Protein AF-A0A847MDE8-F1 (afdb_monomer_lite)

pLDDT: mean 93.93, std 4.77, range [74.69, 98.44]

Secondary structure (DSSP, 8-state):
---TT-S-HHHHHHHHHHHTSHHHHHHHHHTTPPPS-HHHHT-HHHHHT-S-HHHHHHHHHHHHH--S--S-SSS-HHHHHHHHHHHHHHHHTT---TTTHHHHHHHHHHHHTT-

Structure (mmCIF, N/CA/C/O backbone):
data_AF-A0A847MDE8-F1
#
_entry.id   AF-A0A847MDE8-F1
#
loop_
_atom_site.group_PDB
_atom_site.id
_atom_site.type_symbol
_atom_site.label_atom_id
_atom_site.label_alt_id
_atom_site.label_comp_id
_atom_site.label_asym_id
_atom_site.label_entity_id
_atom_site.label_seq_id
_atom_site.pdbx_PDB_ins_code
_atom_site.Cartn_x
_atom_site.Cartn_y
_atom_site.Cartn_z
_atom_site.occupancy
_atom_site.B_iso_or_equiv
_atom_site.auth_seq_id
_atom_site.auth_comp_id
_atom_site.auth_asym_id
_atom_site.auth_atom_id
_atom_site.pdbx_PDB_model_num
ATOM 1 N N . ALA A 1 1 ? -12.217 5.763 7.258 1.00 91.25 1 ALA A N 1
ATOM 2 C CA . ALA A 1 1 ? -12.798 7.109 7.031 1.00 91.25 1 ALA A CA 1
ATOM 3 C C . ALA A 1 1 ? -14.304 7.078 7.291 1.00 91.25 1 ALA A C 1
ATOM 5 O O . ALA A 1 1 ? -14.876 5.994 7.305 1.00 91.25 1 ALA A O 1
ATOM 6 N N . ILE A 1 2 ? -14.946 8.234 7.492 1.00 96.81 2 ILE A N 1
ATOM 7 C CA . ILE A 1 2 ? -16.405 8.347 7.670 1.00 96.81 2 ILE A CA 1
ATOM 8 C C . ILE A 1 2 ? -16.973 9.156 6.504 1.00 96.81 2 ILE A C 1
ATOM 10 O O . ILE A 1 2 ? -16.472 10.238 6.207 1.00 96.81 2 ILE A O 1
ATOM 14 N N . HIS A 1 3 ? -18.027 8.651 5.859 1.00 96.19 3 HIS A N 1
ATOM 15 C CA . HIS A 1 3 ? -18.693 9.358 4.765 1.00 96.19 3 HIS A CA 1
ATOM 16 C C . HIS A 1 3 ? -19.218 10.731 5.223 1.00 96.19 3 HIS A C 1
ATOM 18 O O . HIS A 1 3 ? -19.923 10.830 6.234 1.00 96.19 3 HIS A O 1
ATOM 24 N N . SER A 1 4 ? -18.924 11.787 4.461 1.00 96.31 4 SER A N 1
ATOM 25 C CA . SER A 1 4 ? -19.210 13.183 4.835 1.00 96.31 4 SER A CA 1
ATOM 26 C C . SER A 1 4 ? -20.698 13.454 5.083 1.00 96.31 4 SER A C 1
ATOM 28 O O . SER A 1 4 ? -21.045 14.210 5.994 1.00 96.31 4 SER A O 1
ATOM 30 N N . ASN A 1 5 ? -21.580 12.770 4.347 1.00 97.12 5 ASN A N 1
ATOM 31 C CA . ASN A 1 5 ? -23.036 12.908 4.468 1.00 97.12 5 ASN A CA 1
ATOM 32 C C . ASN A 1 5 ? -23.685 11.907 5.440 1.00 97.12 5 ASN A C 1
ATOM 34 O O . ASN A 1 5 ? -24.914 11.858 5.527 1.00 97.12 5 ASN A O 1
ATOM 38 N N . SER A 1 6 ? -22.897 11.101 6.165 1.00 97.44 6 SER A N 1
ATOM 39 C CA . SER A 1 6 ? -23.443 10.170 7.160 1.00 97.44 6 SER A CA 1
ATOM 40 C C . SER A 1 6 ? -24.278 10.913 8.205 1.00 97.44 6 SER A C 1
ATOM 42 O O . SER A 1 6 ? -23.873 11.957 8.719 1.00 97.44 6 SER A O 1
ATOM 44 N N . LYS A 1 7 ? -25.441 10.348 8.543 1.00 98.19 7 LYS A N 1
ATOM 45 C CA . LYS A 1 7 ? -26.317 10.837 9.620 1.00 98.19 7 LYS A CA 1
ATOM 46 C C . LYS A 1 7 ? -25.990 10.215 10.984 1.00 98.19 7 LYS A C 1
ATOM 48 O O . LYS A 1 7 ? -26.720 10.445 11.942 1.00 98.19 7 LYS A O 1
ATOM 53 N N . LYS A 1 8 ? -24.940 9.388 11.063 1.00 98.00 8 LYS A N 1
ATOM 54 C CA . LYS A 1 8 ? -24.528 8.619 12.252 1.00 98.00 8 LYS A CA 1
ATOM 55 C C . LYS A 1 8 ? -23.012 8.715 12.467 1.00 98.00 8 LYS A C 1
ATOM 57 O O . LYS A 1 8 ? -22.341 7.696 12.616 1.00 98.00 8 LYS A O 1
ATOM 62 N N . LYS A 1 9 ? -22.450 9.927 12.405 1.00 98.06 9 LYS A N 1
ATOM 63 C CA . LYS A 1 9 ? -20.991 10.143 12.429 1.00 98.06 9 LYS A CA 1
ATOM 64 C C . LYS A 1 9 ? -20.360 9.705 13.747 1.00 98.06 9 LYS A C 1
ATOM 66 O O . LYS A 1 9 ? -19.308 9.083 13.726 1.00 98.06 9 LYS A O 1
ATOM 71 N N . GLU A 1 10 ? -21.026 9.956 14.866 1.00 97.94 10 GLU A N 1
ATOM 72 C CA . GLU A 1 10 ? -20.557 9.594 16.203 1.00 97.94 10 GLU A CA 1
ATOM 73 C C . GLU A 1 10 ? -20.492 8.074 16.360 1.00 97.94 10 GLU A C 1
ATOM 75 O O . GLU A 1 10 ? -19.463 7.536 16.755 1.00 97.94 10 GLU A O 1
ATOM 80 N N . ALA A 1 11 ? -21.557 7.364 15.975 1.00 98.25 11 ALA A N 1
ATOM 81 C CA . ALA A 1 11 ? -21.573 5.903 15.996 1.00 98.25 11 ALA A CA 1
ATOM 82 C C . ALA A 1 11 ? -20.527 5.307 15.037 1.00 98.25 11 ALA A C 1
ATOM 84 O O . ALA A 1 11 ? -19.826 4.369 15.401 1.00 98.25 11 ALA A O 1
ATOM 85 N N . ALA A 1 12 ? -20.373 5.880 13.837 1.00 98.38 12 ALA A N 1
ATOM 86 C CA . ALA A 1 12 ? -19.337 5.464 12.894 1.00 98.38 12 ALA A CA 1
ATOM 87 C C . ALA A 1 12 ? -17.921 5.690 13.452 1.00 98.38 12 ALA A C 1
ATOM 89 O O . ALA A 1 12 ? -17.040 4.862 13.242 1.00 98.38 12 ALA A O 1
ATOM 90 N N . TRP A 1 13 ? -17.703 6.777 14.195 1.00 97.88 13 TRP A N 1
ATOM 91 C CA . TRP A 1 13 ? -16.434 7.037 14.869 1.00 97.88 13 TRP A CA 1
ATOM 92 C C . TRP A 1 13 ? -16.150 6.013 15.968 1.00 97.88 13 TRP A C 1
ATOM 94 O O . TRP A 1 13 ? -15.064 5.440 15.993 1.00 97.88 13 TRP A O 1
ATOM 104 N N . GLN A 1 14 ? -17.137 5.715 16.817 1.00 98.44 14 GLN A N 1
ATOM 105 C CA . GLN A 1 14 ? -17.003 4.674 17.842 1.00 98.44 14 GLN A CA 1
ATOM 106 C C . GLN A 1 14 ? -16.719 3.301 17.225 1.00 98.44 14 GLN A C 1
ATOM 108 O O . GLN A 1 14 ? -15.867 2.567 17.720 1.00 98.44 14 GLN A O 1
ATOM 113 N N . PHE A 1 15 ? -17.365 2.980 16.102 1.00 98.19 15 PHE A N 1
ATOM 114 C CA . PHE A 1 15 ? -17.075 1.756 15.366 1.00 98.19 15 PHE A CA 1
ATOM 115 C C . PHE A 1 15 ? -15.633 1.719 14.853 1.00 98.19 15 PHE A C 1
ATOM 117 O O . PHE A 1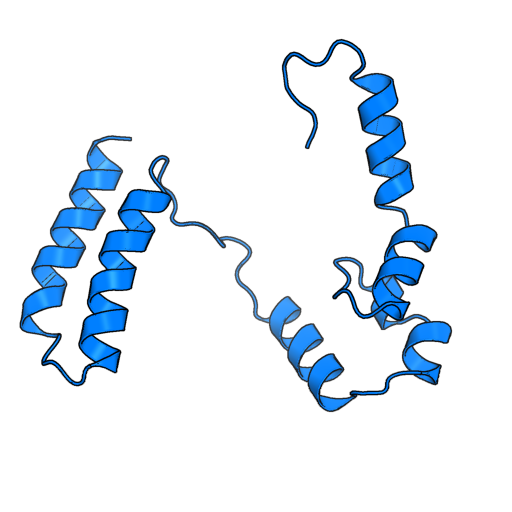 15 ? -14.976 0.701 15.017 1.00 98.19 15 PHE A O 1
ATOM 124 N N . ILE A 1 16 ? -15.115 2.808 14.276 1.00 98.00 16 ILE A N 1
ATOM 125 C CA . ILE A 1 16 ? -13.718 2.861 13.818 1.00 98.00 16 ILE A CA 1
ATOM 126 C C . ILE A 1 16 ? -12.753 2.675 14.991 1.00 98.00 16 ILE A C 1
ATOM 128 O O . ILE A 1 16 ? -11.799 1.912 14.864 1.00 98.00 16 ILE A O 1
ATOM 132 N N . LEU A 1 17 ? -12.998 3.334 16.129 1.00 97.50 17 LEU A N 1
ATOM 133 C CA . LEU A 1 17 ? -12.174 3.173 17.329 1.00 97.50 17 LEU A CA 1
ATOM 134 C C . LEU A 1 17 ? -12.148 1.721 17.804 1.00 97.50 17 LEU A C 1
ATOM 136 O O . LEU A 1 17 ? -11.072 1.197 18.073 1.00 97.50 17 LEU A O 1
ATOM 140 N N . TRP A 1 18 ? -13.312 1.068 17.866 1.00 97.75 18 TRP A N 1
ATOM 141 C CA . TRP A 1 18 ? -13.404 -0.348 18.205 1.00 97.75 18 TRP A CA 1
ATOM 142 C C . TRP A 1 18 ? -12.696 -1.210 17.155 1.00 97.75 18 TRP A C 1
ATOM 144 O O . TRP A 1 18 ? -11.745 -1.904 17.488 1.00 97.75 18 TRP A O 1
ATOM 154 N N . ALA A 1 19 ? -13.075 -1.118 15.880 1.00 97.00 19 ALA A N 1
ATOM 155 C CA . ALA A 1 19 ? -12.561 -1.964 14.801 1.00 97.00 19 ALA A CA 1
ATOM 156 C C . ALA A 1 19 ? -11.042 -1.847 14.609 1.00 97.00 19 ALA A C 1
ATOM 158 O O . ALA A 1 19 ? -10.407 -2.776 14.124 1.00 97.00 19 ALA A O 1
ATOM 159 N N . THR A 1 20 ? -10.457 -0.709 14.988 1.00 96.94 20 THR A N 1
ATOM 160 C CA . THR A 1 20 ? -9.016 -0.471 14.887 1.00 96.94 20 THR A CA 1
ATOM 161 C C . THR A 1 20 ? -8.288 -0.546 16.225 1.00 96.94 20 THR A C 1
ATOM 163 O O . THR A 1 20 ? -7.111 -0.203 16.252 1.00 96.94 20 THR A O 1
ATOM 166 N N . ASN A 1 21 ? -8.917 -0.959 17.334 1.00 97.44 21 ASN A N 1
ATOM 167 C CA . ASN A 1 21 ? -8.253 -1.076 18.642 1.00 97.44 21 ASN A CA 1
ATOM 168 C C . ASN A 1 21 ? -7.139 -2.148 18.644 1.00 97.44 21 ASN A C 1
ATOM 170 O O . ASN A 1 21 ? -6.874 -2.803 17.636 1.00 97.44 21 ASN A O 1
ATOM 174 N N . LYS A 1 22 ? -6.426 -2.291 19.767 1.00 97.38 22 LYS A N 1
ATOM 175 C CA . LYS A 1 22 ? -5.294 -3.225 19.865 1.00 97.38 22 LYS A CA 1
ATOM 176 C C . LYS A 1 22 ? -5.758 -4.675 19.715 1.00 97.38 22 LYS A C 1
ATOM 178 O O . LYS A 1 22 ? -5.113 -5.439 19.006 1.00 97.38 22 LYS A O 1
ATOM 183 N N . GLU A 1 23 ? -6.859 -5.027 20.368 1.00 97.50 23 GLU A N 1
ATOM 184 C CA . GLU A 1 23 ? -7.376 -6.390 20.450 1.00 97.50 23 GLU A CA 1
ATOM 185 C C . GLU A 1 23 ? -7.868 -6.894 19.088 1.00 97.50 23 GLU A C 1
ATOM 187 O O . GLU A 1 23 ? -7.399 -7.925 18.618 1.00 97.50 23 GLU A O 1
ATOM 192 N N . ASN A 1 24 ? -8.731 -6.135 18.409 1.00 97.81 24 ASN A N 1
ATOM 193 C CA . ASN A 1 24 ? -9.308 -6.531 17.122 1.00 97.81 24 ASN A CA 1
ATOM 194 C C . ASN A 1 24 ? -8.258 -6.559 16.007 1.00 97.81 24 ASN A C 1
ATOM 196 O O . ASN A 1 24 ? -8.303 -7.415 15.126 1.00 97.81 24 ASN A O 1
ATOM 200 N N . ILE A 1 25 ? -7.292 -5.634 16.036 1.00 98.06 25 ILE A N 1
ATOM 201 C CA . ILE A 1 25 ? -6.192 -5.650 15.068 1.00 98.06 25 ILE A CA 1
ATOM 202 C C . ILE A 1 25 ? -5.250 -6.828 15.332 1.00 98.06 25 ILE A C 1
ATOM 204 O O . ILE A 1 25 ? -4.785 -7.436 14.375 1.00 98.06 25 ILE A O 1
ATOM 208 N N . LEU A 1 26 ? -4.981 -7.187 16.594 1.00 97.25 26 LEU A N 1
ATOM 209 C CA . LEU A 1 26 ? -4.221 -8.399 16.906 1.00 97.25 26 LEU A CA 1
ATOM 210 C C . LEU A 1 26 ? -4.960 -9.658 16.436 1.00 97.25 26 LEU A C 1
ATOM 212 O O . LEU A 1 26 ? -4.338 -10.513 15.820 1.00 97.25 26 LEU A O 1
ATOM 216 N N . GLU A 1 27 ? -6.270 -9.758 16.658 1.00 96.81 27 GLU A N 1
ATOM 217 C CA . GLU A 1 27 ? -7.072 -10.888 16.174 1.00 96.81 27 GLU A CA 1
ATOM 218 C C . GLU A 1 27 ? -6.995 -11.029 14.646 1.00 96.81 27 GLU A C 1
ATOM 220 O O . GLU A 1 27 ? -6.688 -12.104 14.132 1.00 96.81 27 GLU A O 1
ATOM 225 N N . ALA A 1 28 ? -7.176 -9.927 13.911 1.00 96.25 28 ALA A N 1
ATOM 226 C CA . ALA A 1 28 ? -6.999 -9.905 12.460 1.00 96.25 28 ALA A CA 1
ATOM 227 C C . ALA A 1 28 ? -5.571 -10.299 12.042 1.00 96.25 28 ALA A C 1
ATOM 229 O O . ALA A 1 28 ? -5.380 -10.978 11.031 1.00 96.25 28 ALA A O 1
ATOM 230 N N . HIS A 1 29 ? -4.571 -9.896 12.829 1.00 95.75 29 HIS A N 1
ATOM 231 C CA . HIS A 1 29 ? -3.176 -10.210 12.563 1.00 95.75 29 HIS A CA 1
ATOM 232 C C . HIS A 1 29 ? -2.861 -11.695 12.708 1.00 95.75 29 HIS A C 1
ATOM 234 O O . HIS A 1 29 ? -2.253 -12.281 11.815 1.00 95.75 29 HIS A O 1
ATOM 240 N N . LEU A 1 30 ? -3.350 -12.320 13.780 1.00 94.31 30 LEU A N 1
ATOM 241 C CA . LEU A 1 30 ? -3.239 -13.763 13.996 1.00 94.31 30 LEU A CA 1
ATOM 242 C C . LEU A 1 30 ? -3.999 -14.564 12.926 1.00 94.31 30 LEU A C 1
ATOM 244 O O . LEU A 1 30 ? -3.611 -15.679 12.599 1.00 94.31 30 LEU A O 1
ATOM 248 N N . ALA A 1 31 ? -5.030 -13.975 12.312 1.00 94.06 31 ALA A N 1
ATOM 249 C CA . ALA A 1 31 ? -5.717 -14.538 11.148 1.00 94.06 31 ALA A CA 1
ATOM 250 C C . ALA A 1 31 ? -4.966 -14.337 9.809 1.00 94.06 31 ALA A C 1
ATOM 252 O O . ALA A 1 31 ? -5.494 -14.688 8.752 1.00 94.06 31 ALA A O 1
ATOM 253 N N . GLY A 1 32 ? -3.750 -13.779 9.831 1.00 91.19 32 GLY A N 1
ATOM 254 C CA . GLY A 1 32 ? -2.877 -13.634 8.662 1.00 91.19 32 GLY A CA 1
ATOM 255 C C . GLY A 1 32 ? -2.973 -12.290 7.935 1.00 91.19 32 GLY A C 1
ATOM 256 O O . GLY A 1 32 ? -2.435 -12.155 6.836 1.00 91.19 32 GLY A O 1
ATOM 257 N N . ILE A 1 33 ? -3.642 -11.284 8.508 1.00 93.38 33 ILE A N 1
ATOM 258 C CA . ILE A 1 33 ? -3.713 -9.941 7.914 1.00 93.38 33 ILE A CA 1
ATOM 259 C C . ILE A 1 33 ? -2.535 -9.094 8.426 1.00 93.38 33 ILE A C 1
ATOM 261 O O . ILE A 1 33 ? -2.405 -8.907 9.635 1.00 93.38 33 ILE A O 1
ATOM 265 N N . PRO A 1 34 ? -1.677 -8.523 7.560 1.00 93.00 34 PRO A N 1
ATOM 266 C CA . PRO A 1 34 ? -0.607 -7.631 8.007 1.00 93.00 34 PRO A CA 1
ATOM 267 C C . PRO A 1 34 ? -1.151 -6.470 8.842 1.00 93.00 34 PRO A C 1
ATOM 269 O O . PRO A 1 34 ? -2.084 -5.774 8.432 1.00 93.00 34 PRO A O 1
ATOM 272 N N . SER A 1 35 ? -0.582 -6.277 10.031 1.00 94.81 35 SER A N 1
ATOM 273 C CA . SER A 1 35 ? -1.097 -5.303 10.988 1.00 94.81 35 SER A CA 1
ATOM 274 C C . SER A 1 35 ? -0.499 -3.912 10.762 1.00 94.81 35 SER A C 1
ATOM 276 O O . SER A 1 35 ? 0.721 -3.788 10.646 1.00 94.81 35 SER A O 1
ATOM 278 N N . PRO A 1 36 ? -1.314 -2.841 10.819 1.00 92.19 36 PRO A N 1
ATOM 279 C CA . PRO A 1 36 ? -0.817 -1.468 10.864 1.00 92.19 36 PRO A CA 1
ATOM 280 C C . PRO A 1 36 ? -0.297 -1.055 12.257 1.00 92.19 36 PRO A C 1
ATOM 282 O O . PRO A 1 36 ? 0.086 0.098 12.446 1.00 92.19 36 PRO A O 1
ATOM 285 N N . ARG A 1 37 ? -0.348 -1.936 13.269 1.00 94.56 37 ARG A N 1
ATOM 286 C CA . ARG A 1 37 ? 0.088 -1.659 14.648 1.00 94.56 37 ARG A CA 1
ATOM 287 C C . ARG A 1 37 ? 1.336 -2.468 14.995 1.00 94.56 37 ARG A C 1
ATOM 289 O O . ARG A 1 37 ? 1.264 -3.692 15.046 1.00 94.56 37 ARG A O 1
ATOM 296 N N . ASN A 1 38 ? 2.416 -1.791 15.390 1.00 93.56 38 ASN A N 1
ATOM 297 C CA . ASN A 1 38 ? 3.637 -2.437 15.905 1.00 93.56 38 ASN A CA 1
ATOM 298 C C . ASN A 1 38 ? 3.336 -3.416 17.050 1.00 93.56 38 ASN A C 1
ATOM 300 O O . ASN A 1 38 ? 3.856 -4.524 17.082 1.00 93.56 38 ASN A O 1
ATOM 304 N N . SER A 1 39 ? 2.4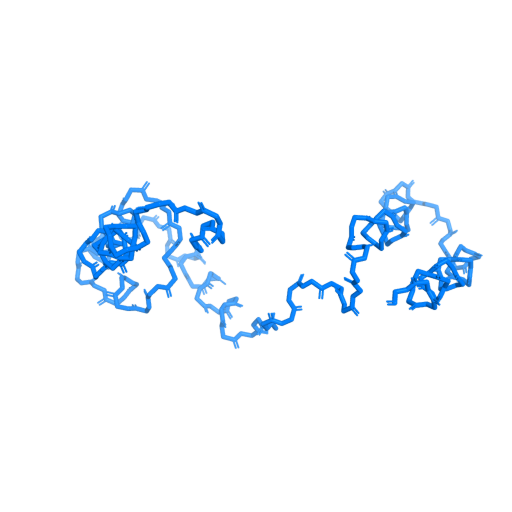02 -3.054 17.934 1.00 95.75 39 SER A N 1
ATOM 305 C CA . SER A 1 39 ? 2.037 -3.879 19.088 1.00 95.75 39 SER A CA 1
ATOM 306 C C . SER A 1 39 ? 1.413 -5.237 18.744 1.00 95.75 39 SER A C 1
ATOM 308 O O . SER A 1 39 ? 1.330 -6.084 19.631 1.00 95.75 39 SER A O 1
ATOM 310 N N . SER A 1 40 ? 0.956 -5.456 17.505 1.00 96.12 40 SER A N 1
ATOM 311 C CA . SER A 1 40 ? 0.528 -6.783 17.043 1.00 96.12 40 SER A CA 1
ATOM 312 C C . SER A 1 40 ? 1.729 -7.672 16.720 1.00 96.12 40 SER A C 1
ATOM 314 O O . SER A 1 40 ? 1.758 -8.822 17.152 1.00 96.12 40 SER A O 1
ATOM 316 N N . TRP A 1 41 ? 2.725 -7.110 16.031 1.00 94.94 41 TRP A N 1
ATOM 317 C CA . TRP A 1 41 ? 3.971 -7.780 15.646 1.00 94.94 41 TRP A CA 1
ATOM 318 C C . TRP A 1 41 ? 4.856 -8.116 16.855 1.00 94.94 41 TRP A C 1
ATOM 320 O O . TRP A 1 41 ? 5.561 -9.117 16.858 1.00 94.94 41 TRP A O 1
ATOM 330 N N . GLU A 1 42 ? 4.784 -7.304 17.911 1.00 93.56 42 GLU A N 1
ATOM 331 C CA . GLU A 1 42 ? 5.512 -7.503 19.174 1.00 93.56 42 GLU A CA 1
ATOM 332 C C . GLU A 1 42 ? 4.753 -8.383 20.184 1.00 93.56 42 GLU A C 1
ATOM 334 O O . GLU A 1 42 ? 5.225 -8.605 21.300 1.00 93.56 42 GLU A O 1
ATOM 339 N N . SER A 1 43 ? 3.540 -8.837 19.851 1.00 95.81 43 SER A N 1
ATOM 340 C CA . SER A 1 43 ? 2.720 -9.588 20.801 1.00 95.81 43 SER A CA 1
ATOM 341 C C . SER A 1 43 ? 3.260 -11.001 21.022 1.00 95.81 43 SER A C 1
ATOM 343 O O . SER A 1 43 ? 3.647 -11.686 20.078 1.00 95.81 43 SER A O 1
ATOM 345 N N . GLU A 1 44 ? 3.207 -11.477 22.268 1.00 95.81 44 GLU A N 1
ATOM 346 C CA . GLU A 1 44 ? 3.595 -12.854 22.602 1.00 95.81 44 GLU A CA 1
ATOM 347 C C . GLU A 1 44 ? 2.798 -13.884 21.792 1.00 95.81 44 GLU A C 1
ATOM 349 O O . GLU A 1 44 ? 3.365 -14.870 21.333 1.00 95.81 44 GLU A O 1
ATOM 354 N N . ALA A 1 45 ? 1.504 -13.626 21.566 1.00 94.75 45 ALA A N 1
ATOM 355 C CA . ALA A 1 45 ? 0.631 -14.498 20.785 1.00 94.75 45 ALA A CA 1
ATOM 356 C C . ALA A 1 45 ? 1.108 -14.647 19.332 1.00 94.75 45 ALA A C 1
ATOM 358 O O . ALA A 1 45 ? 1.175 -15.760 18.824 1.00 94.75 45 ALA A O 1
ATOM 359 N N . PHE A 1 46 ? 1.482 -13.543 18.677 1.00 95.25 46 PHE A N 1
ATOM 360 C CA . PHE A 1 46 ? 2.003 -13.598 17.312 1.00 95.25 46 PHE A CA 1
ATOM 361 C C . PHE A 1 46 ? 3.393 -14.236 17.264 1.00 95.25 46 PHE A C 1
ATOM 363 O O . PHE A 1 46 ? 3.649 -15.098 16.430 1.00 95.25 46 PHE A O 1
ATOM 370 N N . LEU A 1 47 ? 4.286 -13.855 18.182 1.00 92.75 47 LEU A N 1
ATOM 371 C CA . LEU A 1 47 ? 5.657 -14.369 18.215 1.00 92.75 47 LEU A CA 1
ATOM 372 C C . LEU A 1 47 ? 5.715 -15.878 18.494 1.00 92.75 47 LEU A C 1
ATOM 374 O O . LEU A 1 47 ? 6.583 -16.558 17.951 1.00 92.75 47 LEU A O 1
ATOM 378 N N . ALA A 1 48 ? 4.792 -16.407 19.302 1.00 92.75 48 ALA A N 1
ATOM 379 C CA . ALA A 1 48 ? 4.693 -17.839 19.579 1.00 92.75 48 ALA A CA 1
ATOM 380 C C . ALA A 1 48 ? 4.293 -18.665 18.343 1.00 92.75 48 ALA A C 1
ATOM 382 O O . ALA A 1 48 ? 4.693 -19.823 18.228 1.00 92.75 48 ALA A O 1
ATOM 383 N N . GLU A 1 49 ? 3.532 -18.071 17.422 1.00 84.00 49 GLU A N 1
ATOM 384 C CA . GLU A 1 49 ? 2.954 -18.733 16.247 1.00 84.00 49 GLU A CA 1
ATOM 385 C C . GLU A 1 49 ? 3.453 -18.136 14.922 1.00 84.00 49 GLU A C 1
ATOM 387 O O . GLU A 1 49 ? 2.799 -18.296 13.891 1.00 84.00 49 GLU A O 1
ATOM 392 N N . ASN A 1 50 ? 4.608 -17.456 14.917 1.00 85.50 50 ASN A N 1
ATOM 393 C CA . ASN A 1 50 ? 5.170 -16.833 13.716 1.00 85.50 50 ASN A CA 1
ATOM 394 C C . ASN A 1 50 ? 5.606 -17.901 12.698 1.00 85.50 50 ASN A C 1
ATOM 396 O O . ASN A 1 50 ? 6.773 -18.279 12.607 1.00 85.50 50 ASN A O 1
ATOM 400 N N . ALA A 1 51 ? 4.635 -18.390 11.930 1.00 85.44 51 ALA A N 1
ATOM 401 C CA . ALA A 1 51 ? 4.792 -19.478 10.978 1.00 85.44 51 ALA A CA 1
ATOM 402 C C . ALA A 1 51 ? 5.720 -19.118 9.807 1.00 85.44 51 ALA A C 1
ATOM 404 O O . ALA A 1 51 ? 6.221 -20.015 9.129 1.00 85.44 51 ALA A O 1
ATOM 405 N N . TYR A 1 52 ? 5.954 -17.821 9.576 1.00 91.50 52 TYR A N 1
ATOM 406 C CA . TYR A 1 52 ? 6.715 -17.301 8.442 1.00 91.50 52 TYR A CA 1
ATOM 407 C C . TYR A 1 52 ? 7.689 -16.198 8.892 1.00 91.50 52 TYR A C 1
ATOM 409 O O . TYR A 1 52 ? 7.468 -15.023 8.592 1.00 91.50 52 TYR A O 1
ATOM 417 N N . PRO A 1 53 ? 8.778 -16.544 9.604 1.00 92.19 53 PRO A N 1
ATOM 418 C CA . PRO A 1 53 ? 9.707 -15.558 10.157 1.00 92.19 53 PRO A CA 1
ATOM 419 C C . PRO A 1 53 ? 10.346 -14.661 9.091 1.00 92.19 53 PRO A C 1
ATOM 421 O O . PRO A 1 53 ? 10.383 -13.450 9.287 1.00 92.19 53 PRO A O 1
ATOM 424 N N . ASP A 1 54 ? 10.737 -15.216 7.941 1.00 95.38 54 ASP A N 1
ATOM 425 C CA . ASP A 1 54 ? 11.328 -14.442 6.837 1.00 95.38 54 ASP A CA 1
ATOM 426 C C . ASP A 1 54 ? 10.335 -13.426 6.251 1.00 95.38 54 ASP A C 1
ATOM 428 O O . ASP A 1 54 ? 10.694 -12.304 5.896 1.00 95.38 54 ASP A O 1
ATOM 432 N N . TRP A 1 55 ? 9.057 -13.805 6.158 1.00 93.25 55 TRP A N 1
ATOM 433 C CA . TRP A 1 55 ? 8.001 -12.904 5.698 1.00 93.25 55 TRP A CA 1
ATOM 434 C C . TRP A 1 55 ? 7.731 -11.797 6.714 1.00 93.25 55 TRP A C 1
ATOM 436 O O . TRP A 1 55 ? 7.547 -10.640 6.330 1.00 93.25 55 TRP A O 1
ATOM 446 N N . THR A 1 56 ? 7.727 -12.145 8.000 1.00 93.88 56 THR A N 1
ATOM 447 C CA . THR A 1 56 ? 7.588 -11.191 9.098 1.00 93.88 56 THR A CA 1
ATOM 448 C C . THR A 1 56 ? 8.713 -10.162 9.054 1.00 93.88 56 THR A C 1
ATOM 450 O O . THR A 1 56 ? 8.423 -8.971 9.010 1.00 93.88 56 THR A O 1
ATOM 453 N N . GLU A 1 57 ? 9.970 -10.603 8.962 1.00 93.94 57 GLU A N 1
ATOM 454 C CA . GLU A 1 57 ? 11.137 -9.721 8.855 1.00 93.94 57 GLU A CA 1
ATOM 455 C C . GLU A 1 57 ? 11.056 -8.814 7.617 1.00 93.94 57 GLU A C 1
ATOM 457 O O . GLU A 1 57 ? 11.176 -7.592 7.727 1.00 93.94 57 GLU A O 1
ATOM 462 N N . ALA A 1 58 ? 10.781 -9.384 6.439 1.00 95.38 58 ALA A N 1
ATOM 463 C CA . ALA A 1 58 ? 10.651 -8.606 5.209 1.00 95.38 58 ALA A CA 1
ATOM 464 C C . ALA A 1 58 ? 9.522 -7.564 5.299 1.00 95.38 58 ALA A C 1
ATOM 466 O O . ALA A 1 58 ? 9.676 -6.429 4.841 1.00 95.38 58 ALA A O 1
ATOM 467 N N . THR A 1 59 ? 8.394 -7.928 5.917 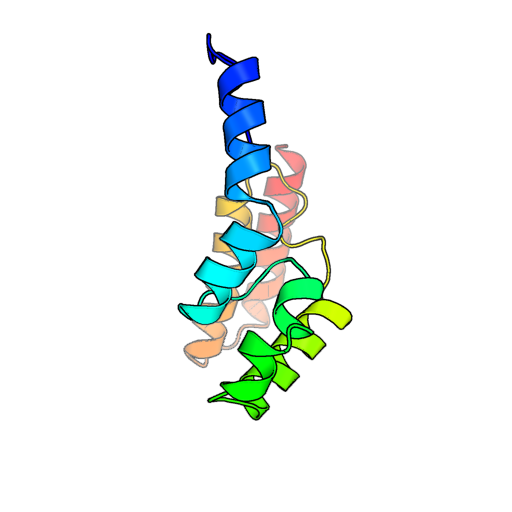1.00 93.81 59 THR A N 1
ATOM 468 C CA . THR A 1 59 ? 7.250 -7.028 6.093 1.00 93.81 59 THR A CA 1
ATOM 469 C C . THR A 1 59 ? 7.587 -5.891 7.049 1.00 93.81 59 THR A C 1
ATOM 471 O O . THR A 1 59 ? 7.339 -4.732 6.713 1.00 93.81 59 THR A O 1
ATOM 474 N N . THR A 1 60 ? 8.196 -6.173 8.203 1.00 93.06 60 THR A N 1
ATOM 475 C CA . THR A 1 60 ? 8.555 -5.126 9.168 1.00 93.06 60 THR A CA 1
ATOM 476 C C . THR A 1 60 ? 9.618 -4.185 8.605 1.00 93.06 60 THR A C 1
ATOM 478 O O . THR A 1 60 ? 9.452 -2.972 8.711 1.00 93.06 60 THR A O 1
ATOM 481 N N . ILE A 1 61 ? 10.630 -4.704 7.895 1.00 94.56 61 ILE A N 1
ATOM 482 C CA . ILE A 1 61 ? 11.609 -3.869 7.179 1.00 94.56 61 ILE A CA 1
ATOM 483 C C . ILE A 1 61 ? 10.906 -2.972 6.152 1.00 94.56 61 ILE A C 1
ATOM 485 O O . ILE A 1 61 ? 11.215 -1.785 6.058 1.00 94.56 61 ILE A O 1
ATOM 489 N N . SER A 1 62 ? 9.929 -3.501 5.403 1.00 93.75 62 SER A N 1
ATOM 490 C CA . SER A 1 62 ? 9.198 -2.712 4.399 1.00 93.75 62 SER A CA 1
ATOM 491 C C . SER A 1 62 ? 8.471 -1.504 4.999 1.00 93.75 62 SER A C 1
ATOM 493 O O . SER A 1 62 ? 8.368 -0.464 4.348 1.00 93.75 62 SER A O 1
ATOM 495 N N . TYR A 1 63 ? 8.003 -1.613 6.247 1.00 91.44 63 TYR A N 1
ATOM 496 C CA . TYR A 1 63 ? 7.369 -0.507 6.961 1.00 91.44 63 TYR A CA 1
ATOM 497 C C . TYR A 1 63 ? 8.378 0.552 7.412 1.00 91.44 63 TYR A C 1
ATOM 499 O O . TYR A 1 63 ? 8.045 1.735 7.405 1.00 91.44 63 TYR A O 1
ATOM 507 N N . GLU A 1 64 ? 9.605 0.157 7.757 1.00 91.00 64 GLU A N 1
ATOM 508 C CA . GLU A 1 64 ? 10.673 1.080 8.164 1.00 91.00 64 GLU A CA 1
ATOM 509 C C . GLU A 1 64 ? 11.224 1.898 6.991 1.00 91.00 64 GLU A C 1
ATOM 511 O O . GLU A 1 64 ? 11.488 3.092 7.136 1.00 91.00 64 GLU A O 1
ATOM 516 N N . ILE A 1 65 ? 11.388 1.265 5.825 1.00 93.69 65 ILE A N 1
ATOM 517 C CA . ILE A 1 65 ? 11.967 1.909 4.632 1.00 93.69 65 ILE A CA 1
ATOM 518 C C . ILE A 1 65 ? 10.910 2.496 3.686 1.00 93.69 65 ILE A C 1
ATOM 520 O O . ILE A 1 65 ? 11.251 3.124 2.681 1.00 93.69 65 ILE A O 1
ATOM 524 N N . GLY A 1 66 ? 9.630 2.258 3.970 1.00 90.25 66 GLY A N 1
ATOM 525 C CA . GLY A 1 66 ? 8.517 2.678 3.131 1.00 90.25 66 GLY A CA 1
ATOM 526 C C . GLY A 1 66 ? 8.357 4.199 3.068 1.00 90.25 66 GLY A C 1
ATOM 527 O O . GLY A 1 66 ? 8.585 4.921 4.037 1.00 90.25 66 GLY A O 1
ATOM 528 N N . ASN A 1 67 ? 7.901 4.699 1.918 1.00 88.50 67 ASN A N 1
ATOM 529 C CA . ASN A 1 67 ? 7.506 6.097 1.768 1.00 88.50 67 ASN A CA 1
ATOM 530 C C . ASN A 1 67 ? 5.993 6.238 2.032 1.00 88.50 67 ASN A C 1
ATOM 532 O O . ASN A 1 67 ? 5.203 5.591 1.339 1.00 88.50 67 ASN A O 1
ATOM 536 N N . PRO A 1 68 ? 5.552 7.093 2.978 1.00 83.00 68 PRO A N 1
ATOM 537 C CA . PRO A 1 68 ? 4.126 7.305 3.244 1.00 83.00 68 PRO A CA 1
ATOM 538 C C . PRO A 1 68 ? 3.375 7.964 2.073 1.00 83.00 68 PRO A C 1
ATOM 540 O O . PRO A 1 68 ? 2.143 7.916 2.026 1.00 83.00 68 PRO A O 1
ATOM 543 N N . VAL A 1 69 ? 4.088 8.567 1.115 1.00 83.38 69 VAL A N 1
ATOM 544 C CA . VAL A 1 69 ? 3.526 9.067 -0.146 1.00 83.38 69 VAL A CA 1
ATOM 545 C C . VAL A 1 69 ? 3.296 7.886 -1.091 1.00 83.38 69 VAL A C 1
ATOM 547 O O . VAL A 1 69 ? 4.087 7.603 -1.985 1.00 83.38 69 VAL A O 1
ATOM 550 N N . TRP A 1 70 ? 2.199 7.166 -0.859 1.00 78.06 70 TRP A N 1
ATOM 551 C CA . TRP A 1 70 ? 1.845 5.961 -1.619 1.00 78.06 70 TRP A CA 1
ATOM 552 C C . TRP A 1 70 ? 1.060 6.248 -2.909 1.00 78.06 70 TRP A C 1
ATOM 554 O O . TRP A 1 70 ? 0.925 5.373 -3.766 1.00 78.06 70 TRP A O 1
ATOM 564 N N . ASN A 1 71 ? 0.523 7.462 -3.053 1.00 81.62 71 ASN A N 1
ATOM 565 C CA . ASN A 1 71 ? -0.179 7.903 -4.255 1.00 81.62 71 ASN A CA 1
ATOM 566 C C . ASN A 1 71 ? 0.633 8.952 -5.014 1.00 81.62 71 ASN A C 1
ATOM 568 O O . ASN A 1 71 ? 1.265 9.798 -4.377 1.00 81.62 71 ASN A O 1
ATOM 572 N N . PRO A 1 72 ? 0.536 8.963 -6.356 1.00 82.62 72 PRO A N 1
ATOM 573 C CA . PRO A 1 72 ? 0.891 10.126 -7.155 1.00 82.62 72 PRO A CA 1
ATOM 574 C C . PRO A 1 72 ? 0.244 11.402 -6.578 1.00 82.62 72 PRO A C 1
ATOM 576 O O . PRO A 1 72 ? -0.932 11.351 -6.208 1.00 82.62 72 PRO A O 1
ATOM 579 N N .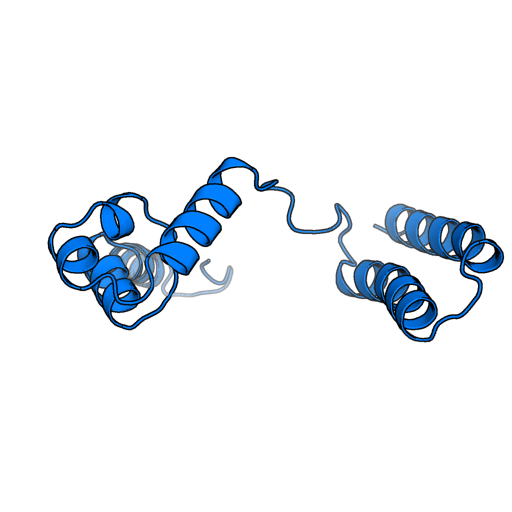 PRO A 1 73 ? 0.968 12.533 -6.492 1.00 82.44 73 PRO A N 1
ATOM 580 C CA . PRO A 1 73 ? 0.466 13.789 -5.927 1.00 82.44 73 PRO A CA 1
ATOM 581 C C . PRO A 1 73 ? -0.454 14.546 -6.907 1.00 82.44 73 PRO A C 1
ATOM 583 O O . PRO A 1 73 ? -0.306 15.745 -7.102 1.00 82.44 73 PRO A O 1
ATOM 586 N N . VAL A 1 74 ? -1.393 13.834 -7.530 1.00 86.44 74 VAL A N 1
ATOM 587 C CA . VAL A 1 74 ? -2.383 14.342 -8.491 1.00 86.44 74 VAL A CA 1
ATOM 588 C C . VAL A 1 74 ? -3.783 13.917 -8.046 1.00 86.44 74 VAL A C 1
ATOM 590 O O . VAL A 1 74 ? -3.943 12.893 -7.376 1.00 86.44 74 VAL A O 1
ATOM 593 N N . VAL A 1 75 ? -4.811 14.685 -8.400 1.00 85.44 75 VAL A N 1
ATOM 594 C CA . VAL A 1 75 ? -6.217 14.328 -8.159 1.00 85.44 75 VAL A CA 1
ATOM 595 C C . VAL A 1 75 ? -6.590 13.131 -9.027 1.00 85.44 75 VAL A C 1
ATOM 597 O O . VAL A 1 75 ? -7.189 12.172 -8.526 1.00 85.44 75 VAL A O 1
ATOM 600 N N . ASN A 1 76 ? -6.189 13.130 -10.302 1.00 90.69 76 ASN A N 1
ATOM 601 C CA . ASN A 1 76 ? -6.490 12.028 -11.215 1.00 90.69 76 ASN A CA 1
ATOM 602 C C . ASN A 1 76 ? -5.481 10.863 -11.109 1.00 90.69 76 ASN A C 1
ATOM 604 O O . ASN A 1 76 ? -4.789 10.500 -12.062 1.00 90.69 76 ASN A O 1
ATOM 608 N N . VAL A 1 77 ? -5.407 10.253 -9.919 1.00 91.38 77 VAL A N 1
ATOM 609 C CA . VAL A 1 77 ? -4.521 9.112 -9.615 1.00 91.38 77 VAL A CA 1
ATOM 610 C C . VAL A 1 77 ? -4.652 7.940 -10.604 1.00 91.38 77 VAL A C 1
ATOM 612 O O . VAL A 1 77 ? -3.610 7.396 -10.974 1.00 91.38 77 VAL A O 1
ATOM 615 N N . PRO A 1 78 ? -5.859 7.507 -11.033 1.00 93.12 78 PRO A N 1
ATOM 616 C CA . PRO A 1 78 ? -5.984 6.407 -11.991 1.00 93.12 78 PRO A CA 1
ATOM 617 C C . PRO A 1 78 ? -5.271 6.692 -13.316 1.00 93.12 78 PRO A C 1
ATOM 619 O O . PRO A 1 78 ? -4.475 5.870 -13.752 1.00 93.12 78 PRO A O 1
ATOM 622 N N . GLU A 1 79 ? -5.458 7.885 -13.892 1.00 94.19 79 GLU A N 1
ATOM 623 C CA . GLU A 1 79 ? -4.820 8.261 -15.163 1.00 94.19 79 GLU A CA 1
ATOM 624 C C . GLU A 1 79 ? -3.288 8.282 -15.032 1.00 94.19 79 GLU A C 1
ATOM 626 O O . GLU A 1 79 ? -2.574 7.781 -15.899 1.00 94.19 79 GLU A O 1
ATOM 631 N N . ALA A 1 80 ? -2.760 8.794 -13.914 1.00 93.94 80 ALA A N 1
ATOM 632 C CA . ALA A 1 80 ? -1.316 8.792 -13.675 1.00 93.94 80 ALA A CA 1
ATOM 633 C C . ALA A 1 80 ? -0.747 7.371 -13.517 1.00 93.94 80 ALA A C 1
ATOM 635 O O . ALA A 1 80 ? 0.362 7.094 -13.980 1.00 93.94 80 ALA A O 1
ATOM 636 N N . ARG A 1 81 ? -1.503 6.459 -12.890 1.00 94.81 81 ARG A N 1
ATOM 637 C CA . ARG A 1 81 ? -1.126 5.042 -12.778 1.00 94.81 81 ARG A CA 1
ATOM 638 C C . ARG A 1 81 ? -1.122 4.344 -14.130 1.00 94.81 81 ARG A C 1
ATOM 640 O O . ARG A 1 81 ? -0.196 3.576 -14.367 1.00 94.81 81 ARG A O 1
ATOM 647 N N . ASP A 1 82 ? -2.084 4.635 -14.999 1.00 95.94 82 ASP A N 1
ATOM 648 C CA . ASP A 1 82 ? -2.138 4.055 -16.344 1.00 95.94 82 ASP A CA 1
ATOM 649 C C . ASP A 1 82 ? -0.900 4.453 -17.161 1.00 95.94 82 ASP A C 1
ATOM 651 O O . ASP A 1 82 ? -0.232 3.596 -17.730 1.00 95.94 82 ASP A O 1
ATOM 655 N N . VAL A 1 83 ? -0.504 5.733 -17.129 1.00 96.25 83 VAL A N 1
ATOM 656 C CA . VAL A 1 83 ? 0.677 6.220 -17.871 1.00 96.25 83 VAL A CA 1
ATOM 657 C C . VAL A 1 83 ? 1.971 5.522 -17.443 1.00 96.25 83 VAL A C 1
ATOM 659 O O . VAL A 1 83 ? 2.785 5.159 -18.293 1.00 96.25 83 VAL A O 1
ATOM 662 N N . VAL A 1 84 ? 2.184 5.349 -16.135 1.00 94.81 84 VAL A N 1
ATOM 663 C CA . VAL A 1 84 ? 3.358 4.629 -15.607 1.00 94.81 84 VAL A CA 1
ATOM 664 C C . VAL A 1 84 ? 3.234 3.127 -15.878 1.00 94.81 84 VAL A C 1
ATOM 666 O O . VAL A 1 84 ? 4.220 2.477 -16.223 1.00 94.81 84 VAL A O 1
ATOM 669 N N . GLY A 1 85 ? 2.022 2.584 -15.752 1.00 96.19 85 GLY A N 1
ATOM 670 C CA . GLY A 1 85 ? 1.699 1.186 -16.011 1.00 96.19 85 GLY A CA 1
ATOM 671 C C . GLY A 1 85 ? 2.025 0.763 -17.438 1.00 96.19 85 GLY A C 1
ATOM 672 O O . GLY A 1 85 ? 2.651 -0.278 -17.610 1.00 96.19 85 GLY A O 1
ATOM 673 N N . ASP A 1 86 ? 1.702 1.591 -18.435 1.00 97.44 86 ASP A N 1
ATOM 674 C CA . ASP A 1 86 ? 2.045 1.353 -19.843 1.00 97.44 86 ASP A CA 1
ATOM 675 C C . ASP A 1 86 ? 3.549 1.080 -20.015 1.00 97.44 86 ASP A C 1
ATOM 677 O O . ASP A 1 86 ? 3.943 0.091 -20.631 1.00 97.44 86 ASP A O 1
ATOM 681 N N . ILE A 1 87 ? 4.400 1.925 -19.418 1.00 98.12 87 ILE A N 1
ATOM 682 C CA . ILE A 1 87 ? 5.862 1.790 -19.504 1.00 98.12 87 ILE A CA 1
ATOM 683 C C . ILE A 1 87 ? 6.338 0.501 -18.829 1.00 98.12 87 ILE A C 1
ATOM 685 O O . ILE A 1 87 ? 7.187 -0.202 -19.375 1.00 98.12 87 ILE A O 1
ATOM 689 N N . ILE A 1 88 ? 5.784 0.168 -17.658 1.00 97.69 88 ILE A N 1
ATOM 690 C CA . ILE A 1 88 ? 6.112 -1.074 -16.942 1.00 97.69 88 ILE A CA 1
ATOM 691 C C . ILE A 1 88 ? 5.716 -2.298 -17.776 1.00 97.69 88 ILE A C 1
ATOM 693 O O . ILE A 1 88 ? 6.495 -3.244 -17.876 1.00 97.69 88 ILE A O 1
ATOM 697 N N . VAL A 1 89 ? 4.531 -2.288 -18.391 1.00 98.25 89 VAL A N 1
ATOM 698 C CA . VAL A 1 89 ? 4.053 -3.389 -19.239 1.00 98.25 89 VAL A CA 1
ATOM 699 C C . VAL A 1 89 ? 4.952 -3.564 -20.463 1.00 98.25 89 VAL A C 1
ATOM 701 O O . VAL A 1 89 ? 5.377 -4.689 -20.724 1.00 98.25 89 VAL A O 1
ATOM 704 N N . SER A 1 90 ? 5.315 -2.479 -21.156 1.00 97.81 90 SER A N 1
ATOM 705 C CA . SER A 1 90 ? 6.271 -2.517 -22.274 1.00 97.81 90 SER A CA 1
ATOM 706 C C . SER A 1 90 ? 7.638 -3.068 -21.850 1.00 97.81 90 SER A C 1
ATOM 708 O O . SER A 1 90 ? 8.200 -3.924 -22.533 1.00 97.81 90 SER A O 1
ATOM 710 N N . ALA A 1 91 ? 8.150 -2.655 -20.685 1.00 98.06 91 ALA A N 1
ATOM 711 C CA . ALA A 1 91 ? 9.408 -3.176 -20.149 1.00 98.06 91 ALA A CA 1
ATOM 712 C C . ALA A 1 91 ? 9.333 -4.686 -19.863 1.00 98.06 91 ALA A C 1
ATOM 714 O O . ALA A 1 91 ? 10.243 -5.433 -20.222 1.00 98.06 91 ALA A O 1
ATOM 715 N N . ILE A 1 92 ? 8.236 -5.155 -19.256 1.00 98.19 92 ILE A N 1
ATOM 716 C CA . ILE A 1 92 ? 7.993 -6.585 -18.998 1.00 98.19 92 ILE A CA 1
ATOM 717 C C . ILE A 1 92 ? 7.896 -7.373 -20.312 1.00 98.19 92 ILE A C 1
ATOM 719 O O . ILE A 1 92 ? 8.368 -8.507 -20.381 1.00 98.19 92 ILE A O 1
ATOM 723 N N . ALA A 1 93 ? 7.317 -6.778 -21.357 1.00 98.06 93 ALA A N 1
ATOM 724 C CA . ALA A 1 93 ? 7.222 -7.372 -22.687 1.00 98.06 93 ALA A CA 1
ATOM 725 C C . ALA A 1 93 ? 8.566 -7.413 -23.448 1.00 98.06 93 ALA A C 1
ATOM 727 O O . ALA A 1 93 ? 8.644 -8.041 -24.504 1.00 98.06 93 ALA A O 1
ATOM 728 N N . GLY A 1 94 ? 9.628 -6.796 -22.914 1.00 98.00 94 GLY A N 1
ATOM 729 C CA . GLY A 1 94 ? 10.956 -6.757 -23.529 1.00 98.00 94 GLY A CA 1
ATOM 730 C C . GLY A 1 94 ? 11.104 -5.710 -24.637 1.00 98.00 94 GLY A C 1
ATOM 731 O O . GLY A 1 94 ? 11.992 -5.839 -25.479 1.00 98.00 94 GLY A O 1
ATOM 732 N N . GLU A 1 95 ? 10.233 -4.701 -24.665 1.00 97.94 95 GLU A N 1
ATOM 733 C CA . GLU A 1 95 ? 10.308 -3.587 -25.613 1.00 97.94 95 GLU A CA 1
ATOM 734 C C . GLU A 1 95 ? 11.410 -2.584 -25.227 1.00 97.94 95 GLU A C 1
ATOM 736 O O . GLU A 1 95 ? 11.798 -2.473 -24.062 1.00 97.94 95 GLU A O 1
ATOM 741 N N . ASP A 1 96 ? 11.899 -1.815 -26.207 1.00 97.25 96 ASP A N 1
ATOM 742 C CA . ASP A 1 96 ? 12.758 -0.659 -25.935 1.00 97.25 96 ASP A CA 1
ATOM 743 C C . ASP A 1 96 ? 11.901 0.501 -25.411 1.00 97.25 96 ASP A C 1
ATOM 745 O O . ASP A 1 96 ? 11.125 1.109 -26.153 1.00 97.25 96 ASP A O 1
ATOM 749 N N . ILE A 1 97 ? 12.025 0.783 -24.115 1.00 97.75 97 ILE A N 1
ATOM 750 C CA . ILE A 1 97 ? 11.223 1.803 -23.435 1.00 97.75 97 ILE A CA 1
ATOM 751 C C . ILE A 1 97 ? 11.817 3.207 -23.528 1.00 97.75 97 ILE A C 1
ATOM 753 O O . ILE A 1 97 ? 11.083 4.170 -23.310 1.00 97.75 97 ILE A O 1
ATOM 757 N N . GLU A 1 98 ? 13.102 3.361 -23.862 1.00 97.69 98 GLU A N 1
ATOM 758 C CA . GLU A 1 98 ? 13.764 4.675 -23.903 1.00 97.69 98 GLU A CA 1
ATOM 759 C C . GLU A 1 98 ? 13.020 5.686 -24.802 1.00 97.69 98 GLU A C 1
ATOM 761 O O . GLU A 1 98 ? 12.790 6.822 -24.372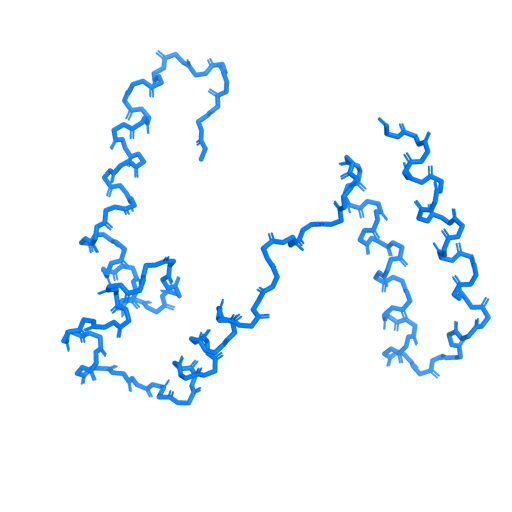 1.00 97.69 98 GLU A O 1
ATOM 766 N N . PRO A 1 99 ? 12.517 5.303 -25.997 1.00 97.62 99 PRO A N 1
ATOM 767 C CA . PRO A 1 99 ? 11.722 6.201 -26.834 1.00 97.62 99 PRO A CA 1
ATOM 768 C C . PRO A 1 99 ? 10.345 6.561 -26.249 1.00 97.62 99 PRO A C 1
ATOM 770 O O . PRO A 1 99 ? 9.763 7.574 -26.642 1.00 97.62 99 PRO A O 1
ATOM 773 N N . LEU A 1 100 ? 9.800 5.748 -25.336 1.00 96.06 100 LEU A N 1
ATOM 774 C CA . LEU A 1 100 ? 8.458 5.918 -24.765 1.00 96.06 100 LEU A CA 1
ATOM 775 C C . LEU A 1 100 ? 8.450 6.891 -23.574 1.00 96.06 100 LEU A C 1
ATOM 777 O O . LEU A 1 100 ? 7.448 7.573 -23.330 1.00 96.06 100 LEU A O 1
ATOM 781 N N . ILE A 1 101 ? 9.572 6.990 -22.852 1.00 96.88 101 ILE A N 1
ATOM 782 C CA . ILE A 1 101 ? 9.709 7.786 -21.622 1.00 96.88 101 ILE A CA 1
ATOM 783 C C . ILE A 1 101 ? 9.323 9.265 -21.822 1.00 96.88 101 ILE A C 1
ATOM 785 O O . ILE A 1 101 ? 8.514 9.765 -21.033 1.00 96.88 101 ILE A O 1
ATOM 789 N N . PRO A 1 102 ? 9.802 9.992 -22.856 1.00 97.88 102 PRO A N 1
ATOM 790 C CA . PRO A 1 102 ? 9.456 11.405 -23.024 1.00 97.88 102 PRO A CA 1
ATOM 791 C C . PRO A 1 102 ? 7.948 11.637 -23.185 1.00 97.88 102 PRO A C 1
ATOM 793 O O . PRO A 1 102 ? 7.401 12.596 -22.637 1.00 97.88 102 PRO A O 1
ATOM 796 N N . GLY A 1 103 ? 7.262 10.736 -23.898 1.00 97.31 103 GLY A N 1
ATOM 797 C CA . GLY A 1 103 ? 5.812 10.788 -24.074 1.00 97.31 103 GLY A CA 1
ATOM 798 C C . GLY A 1 103 ? 5.059 10.521 -22.771 1.00 97.31 103 GLY A C 1
ATOM 799 O O . GLY A 1 103 ? 4.103 11.229 -22.454 1.00 97.31 103 GLY A O 1
ATOM 800 N N . ALA A 1 104 ? 5.508 9.549 -21.972 1.00 96.62 104 ALA A N 1
ATOM 801 C CA . ALA A 1 104 ? 4.945 9.294 -20.647 1.00 96.62 104 ALA A CA 1
ATOM 802 C C . ALA A 1 104 ? 5.110 10.499 -19.706 1.00 96.62 104 ALA A C 1
ATOM 804 O O . ALA A 1 104 ? 4.144 10.894 -19.057 1.00 96.62 104 ALA A O 1
ATOM 805 N N . ILE A 1 105 ? 6.280 11.148 -19.699 1.00 95.81 105 ILE A N 1
ATOM 806 C CA . ILE A 1 105 ? 6.512 12.370 -18.912 1.00 95.81 105 ILE A CA 1
ATOM 807 C C . ILE A 1 105 ? 5.552 13.484 -19.341 1.00 95.81 105 ILE A C 1
ATOM 809 O O . ILE A 1 105 ? 4.916 14.098 -18.489 1.00 95.81 105 ILE A O 1
ATOM 813 N N . GLN A 1 106 ? 5.388 13.728 -20.646 1.00 96.69 106 GLN A N 1
ATOM 814 C CA . GLN A 1 106 ? 4.439 14.744 -21.118 1.00 96.69 106 GLN A CA 1
ATOM 815 C C . GLN A 1 106 ? 2.995 14.437 -20.704 1.00 96.69 106 GLN A C 1
ATOM 817 O O . GLN A 1 106 ? 2.274 15.347 -20.292 1.00 96.69 106 GLN A O 1
ATOM 822 N N . ARG A 1 107 ? 2.575 13.165 -20.765 1.00 95.56 107 ARG A N 1
ATOM 823 C CA . ARG A 1 107 ? 1.250 12.746 -20.285 1.00 95.56 107 ARG A CA 1
ATOM 824 C C . ARG A 1 107 ? 1.092 13.027 -18.789 1.00 95.56 107 ARG A C 1
ATOM 826 O O . ARG A 1 107 ? 0.101 13.650 -18.420 1.00 95.56 107 ARG A O 1
ATOM 833 N N . LEU A 1 108 ? 2.072 12.677 -17.953 1.00 94.12 108 LEU A N 1
ATOM 834 C CA . LEU A 1 108 ? 2.044 12.965 -16.511 1.00 94.12 108 LEU A CA 1
ATOM 835 C C . LEU A 1 108 ? 1.958 14.468 -16.213 1.00 94.12 108 LEU A C 1
ATOM 837 O O . LEU A 1 108 ? 1.086 14.884 -15.455 1.00 94.12 108 LEU A O 1
ATOM 841 N N . LEU A 1 109 ? 2.784 15.289 -16.871 1.00 93.12 109 LEU A N 1
ATOM 842 C CA . LEU A 1 109 ? 2.745 16.750 -16.719 1.00 93.12 109 LEU A CA 1
ATOM 843 C C . LEU A 1 109 ? 1.391 17.338 -17.136 1.00 93.12 109 LEU A C 1
ATOM 845 O O . LEU A 1 109 ? 0.908 18.296 -16.539 1.00 93.12 109 LEU A O 1
ATOM 849 N N . SER A 1 110 ? 0.752 16.761 -18.157 1.00 93.31 110 SER A N 1
ATOM 850 C CA . SER A 1 110 ? -0.578 17.203 -18.576 1.00 93.31 110 SER A CA 1
ATOM 851 C C . SER A 1 110 ? -1.658 16.888 -17.541 1.00 93.31 110 SER A C 1
ATOM 853 O O . SER A 1 110 ? -2.632 17.628 -17.463 1.00 93.31 110 SER A O 1
ATOM 855 N N . ILE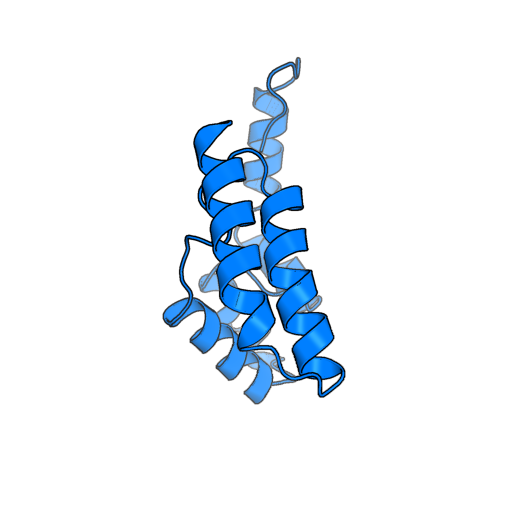 A 1 111 ? -1.527 15.786 -16.793 1.00 91.88 111 ILE A N 1
ATOM 856 C CA . ILE A 1 111 ? -2.465 15.412 -15.724 1.00 91.88 111 ILE A CA 1
ATOM 857 C C . ILE A 1 111 ? -2.344 16.426 -14.595 1.00 91.88 111 ILE A C 1
ATOM 859 O O . ILE A 1 111 ? -3.340 17.028 -14.219 1.00 91.88 111 ILE A O 1
ATOM 863 N N . GLU A 1 112 ? -1.115 16.688 -14.151 1.00 87.44 112 GLU A N 1
ATOM 864 C CA . GLU A 1 112 ? -0.835 17.675 -13.106 1.00 87.44 112 GLU A CA 1
ATOM 865 C C . GLU A 1 112 ? -1.369 19.069 -13.468 1.00 87.44 112 GLU A C 1
ATOM 867 O O . GLU A 1 112 ? -1.965 19.736 -12.635 1.00 87.44 112 GLU A O 1
ATOM 872 N N . ALA A 1 113 ? -1.229 19.499 -14.725 1.00 86.94 113 ALA A N 1
ATOM 873 C CA . ALA A 1 113 ? -1.715 20.807 -15.169 1.00 86.94 113 ALA A CA 1
ATOM 874 C C . ALA A 1 113 ? -3.253 20.944 -15.225 1.00 86.94 113 ALA A C 1
ATOM 876 O O . ALA A 1 113 ? -3.753 22.055 -15.417 1.00 86.94 113 ALA A O 1
ATOM 877 N N . ARG A 1 114 ? -4.000 19.835 -15.148 1.00 84.12 114 ARG A N 1
ATOM 878 C CA . ARG A 1 114 ? -5.473 19.805 -15.195 1.00 84.12 114 ARG A CA 1
ATOM 879 C C . ARG A 1 114 ? -6.118 19.713 -13.808 1.00 84.12 114 ARG A C 1
ATOM 881 O O . ARG A 1 114 ? -7.340 19.858 -13.732 1.00 84.12 114 ARG A O 1
ATOM 888 N N . ASP A 1 115 ? -5.320 19.474 -12.771 1.00 74.69 115 ASP A N 1
ATOM 889 C CA . ASP A 1 115 ? -5.742 19.373 -11.370 1.00 74.69 115 ASP A CA 1
ATOM 890 C C . ASP A 1 115 ? -5.646 20.725 -10.639 1.00 74.69 115 ASP A C 1
ATOM 892 O O . ASP A 1 115 ? -6.512 20.973 -9.764 1.00 74.69 115 ASP A O 1
#

Radius of gyration: 20.66 Å; chains: 1; bounding box: 40×40×49 Å

Foldseek 3Di:
DDDPPDPPVVVVVVVCCVCLDPVNQLVVVLVPDDGPDPCSLVDPVCVVPVVDVVVSVVSVVCVVPDDPCPFDPAPPRVQLCVLVVVLVVCVVVVHDSPVVVVVSVVSNVVRRVVD

Sequence (115 aa):
AIHSNSKKKEAAWQFILWATNKENILEAHLAGIPSPRNSSWESEAFLAENAYPDWTEATTISYEIGNPVWNPPVVNVPEARDVVGDIIVSAIAGEDIEPLIPGAIQRLLSIEARD